Protein AF-A0AAD4P3C0-F1 (afdb_monomer_lite)

Secondary structure (DSSP, 8-state):
--HHHHHHHHHHHHHHHHHHT---TT-EEEEEEEEEEE--SS--STTHHHHHHHHHSS-SEEEEE--SSSSPPEEEEEEEES-GGGGGGS--

Foldseek 3Di:
DPPVVVVVVVVVVVVVVVVVPPDVPFWDKAKDWDQPAADDDQDWADRQVVVCCVFQNDFPTKGFDDPDPVGGTTIITIDTGRDNVCVVVTTD

Organism: Perilla frutescens var. hirtella (NCBI:txid608512)

Structure (mmCIF, N/CA/C/O backbone):
data_AF-A0AAD4P3C0-F1
#
_entry.id   AF-A0AAD4P3C0-F1
#
loop_
_atom_site.group_PDB
_atom_site.id
_atom_site.type_symbol
_atom_site.label_atom_id
_atom_site.label_alt_id
_atom_site.label_comp_id
_atom_site.label_asym_id
_atom_site.label_entity_id
_atom_site.label_seq_id
_atom_site.pdbx_PDB_ins_code
_atom_site.Cartn_x
_atom_site.Cartn_y
_atom_site.Cartn_z
_atom_site.occupancy
_atom_site.B_iso_or_equiv
_atom_site.auth_seq_id
_atom_site.auth_comp_id
_atom_site.auth_asym_id
_atom_site.auth_atom_id
_atom_site.pdbx_PDB_model_num
ATOM 1 N N . MET A 1 1 ? 18.645 13.514 53.802 1.00 58.59 1 MET A N 1
ATOM 2 C CA . MET A 1 1 ? 17.268 13.275 53.305 1.00 58.59 1 MET A CA 1
ATOM 3 C C . MET A 1 1 ? 17.050 13.626 51.822 1.00 58.59 1 MET A C 1
ATOM 5 O O . MET A 1 1 ? 15.966 13.367 51.330 1.00 58.59 1 MET A O 1
ATOM 9 N N . SER A 1 2 ? 18.050 14.132 51.078 1.00 66.38 2 SER A N 1
ATOM 10 C CA . SER A 1 2 ? 17.856 14.599 49.686 1.00 66.38 2 SER A CA 1
ATOM 11 C C . SER A 1 2 ? 18.019 13.512 48.600 1.00 66.38 2 SER A C 1
ATOM 13 O O . SER A 1 2 ? 17.353 13.561 47.576 1.00 66.38 2 SER A O 1
ATOM 15 N N . GLN A 1 3 ? 18.842 12.477 48.826 1.00 69.50 3 GLN A N 1
ATOM 16 C CA . GLN A 1 3 ? 19.153 11.466 47.793 1.00 69.50 3 GLN A CA 1
ATOM 17 C C . GLN A 1 3 ? 18.014 10.471 47.511 1.00 69.50 3 GLN A C 1
ATOM 19 O O . GLN A 1 3 ? 17.834 10.044 46.373 1.00 69.50 3 GLN A O 1
ATOM 24 N N . PHE A 1 4 ? 17.216 10.126 48.525 1.00 74.31 4 PHE A N 1
ATOM 25 C CA . PHE A 1 4 ? 16.091 9.197 48.363 1.00 74.31 4 PHE A CA 1
ATOM 26 C C . PHE A 1 4 ? 14.972 9.785 47.497 1.00 74.31 4 PHE A C 1
ATOM 28 O O . PHE A 1 4 ? 14.349 9.058 46.729 1.00 74.31 4 PHE A O 1
ATOM 35 N N . LEU A 1 5 ? 14.766 11.104 47.566 1.00 76.38 5 LEU A N 1
ATOM 36 C CA . LEU A 1 5 ? 13.770 11.803 46.757 1.00 76.38 5 LEU A CA 1
ATOM 37 C C . LEU A 1 5 ? 14.146 11.778 45.267 1.00 76.38 5 LEU A C 1
ATOM 39 O O . LEU A 1 5 ? 13.294 11.536 44.416 1.00 76.38 5 LEU A O 1
ATOM 43 N N . THR A 1 6 ? 15.432 11.952 44.952 1.00 74.00 6 THR A N 1
ATOM 44 C CA . THR A 1 6 ? 15.932 11.944 43.570 1.00 74.00 6 THR A CA 1
ATOM 45 C C . THR A 1 6 ? 15.759 10.579 42.907 1.00 74.00 6 THR A C 1
ATOM 47 O O . THR A 1 6 ? 15.328 10.504 41.758 1.00 74.00 6 THR A O 1
ATOM 50 N N . ILE A 1 7 ? 16.042 9.494 43.636 1.00 79.81 7 ILE A N 1
ATOM 51 C CA . ILE A 1 7 ? 15.878 8.122 43.129 1.00 79.81 7 ILE A CA 1
ATOM 52 C C . ILE A 1 7 ? 14.397 7.817 42.883 1.00 79.81 7 ILE A C 1
ATOM 54 O O . ILE A 1 7 ? 14.048 7.255 41.846 1.00 79.81 7 ILE A O 1
ATOM 58 N N . TYR A 1 8 ? 13.518 8.238 43.796 1.00 79.56 8 TYR A N 1
ATOM 59 C CA . TYR A 1 8 ? 12.077 8.022 43.658 1.00 79.56 8 TYR A CA 1
ATOM 60 C C . TYR A 1 8 ? 11.494 8.774 42.449 1.00 79.56 8 TYR A C 1
ATOM 62 O O . TYR A 1 8 ? 10.706 8.211 41.691 1.00 79.56 8 TYR A O 1
ATOM 70 N N . CYS A 1 9 ? 11.940 10.012 42.209 1.00 76.88 9 CYS A N 1
ATOM 71 C CA . CYS A 1 9 ? 11.564 10.774 41.016 1.00 76.88 9 CYS A CA 1
ATOM 72 C C . CYS A 1 9 ? 12.045 10.116 39.717 1.00 76.88 9 CYS A C 1
ATOM 74 O O . CYS A 1 9 ? 11.281 10.043 38.758 1.00 76.88 9 CYS A O 1
ATOM 76 N N . LEU A 1 10 ? 13.284 9.615 39.675 1.00 78.94 10 LEU A N 1
ATOM 77 C CA . LEU A 1 10 ? 13.814 8.954 38.479 1.00 78.94 10 LEU A CA 1
ATOM 78 C C . LEU A 1 10 ? 13.038 7.679 38.140 1.00 78.94 10 LEU A C 1
ATOM 80 O O . LEU A 1 10 ? 12.707 7.484 36.975 1.00 78.94 10 LEU A O 1
ATOM 84 N N . LEU A 1 11 ? 12.692 6.866 39.145 1.00 77.75 11 LEU A N 1
ATOM 85 C CA . LEU A 1 11 ? 11.885 5.655 38.958 1.00 77.75 11 LEU A CA 1
ATOM 86 C C . LEU A 1 11 ? 10.479 5.968 38.431 1.00 77.75 11 LEU A C 1
ATOM 88 O O . LEU A 1 11 ? 9.999 5.282 37.530 1.00 77.75 11 LEU A O 1
ATOM 92 N N . LEU A 1 12 ? 9.840 7.028 38.939 1.00 74.12 12 LEU A N 1
ATOM 93 C CA . LEU A 1 12 ? 8.531 7.470 38.448 1.00 74.12 12 LEU A CA 1
ATOM 94 C C . LEU A 1 12 ? 8.592 7.900 36.975 1.00 74.12 12 LEU A C 1
ATOM 96 O O . LEU A 1 12 ? 7.728 7.511 36.184 1.00 74.12 12 LEU A O 1
ATOM 100 N N . ILE A 1 13 ? 9.638 8.633 36.581 1.00 74.12 13 ILE A N 1
ATOM 101 C CA . ILE A 1 13 ? 9.839 9.076 35.196 1.00 74.12 13 ILE A CA 1
ATOM 102 C C . ILE A 1 13 ? 10.054 7.876 34.257 1.00 74.12 13 ILE A C 1
ATOM 104 O O . ILE A 1 13 ? 9.400 7.806 33.217 1.00 74.12 13 ILE A O 1
ATOM 108 N N . THR A 1 14 ? 10.891 6.892 34.613 1.00 68.25 14 THR A N 1
ATOM 109 C CA . THR A 1 14 ? 11.082 5.686 33.780 1.00 68.25 14 THR A CA 1
ATOM 110 C C . THR A 1 14 ? 9.815 4.844 33.658 1.00 68.25 14 THR A C 1
ATOM 112 O O . THR A 1 14 ? 9.536 4.323 32.573 1.00 68.25 14 THR A O 1
ATOM 115 N N . SER A 1 15 ? 9.004 4.747 34.717 1.00 61.97 15 SER A N 1
ATOM 116 C CA . SER A 1 15 ? 7.701 4.078 34.622 1.00 61.97 15 SER A CA 1
ATOM 117 C C . SER A 1 15 ? 6.717 4.820 33.707 1.00 61.97 15 SER A C 1
ATOM 119 O O . SER A 1 15 ? 6.051 4.179 32.900 1.00 61.97 15 SER A O 1
ATOM 121 N N . LEU A 1 16 ? 6.676 6.158 33.733 1.00 61.69 16 LEU A N 1
ATOM 122 C CA . LEU A 1 16 ? 5.819 6.963 32.846 1.00 61.69 16 LEU A CA 1
ATOM 123 C C . LEU A 1 16 ? 6.219 6.868 31.364 1.00 61.69 16 LEU A C 1
ATOM 125 O O . LEU A 1 16 ? 5.351 6.850 30.486 1.00 61.69 16 LEU A O 1
ATOM 129 N N . ILE A 1 17 ? 7.520 6.775 31.080 1.00 61.09 17 ILE A N 1
ATOM 130 C CA . ILE A 1 17 ? 8.034 6.612 29.712 1.00 61.09 17 ILE A CA 1
ATOM 131 C C . ILE A 1 17 ? 7.707 5.209 29.175 1.00 61.09 17 ILE A C 1
ATOM 133 O O . ILE A 1 17 ? 7.306 5.075 28.021 1.00 61.09 17 ILE A O 1
ATOM 137 N N . SER A 1 18 ? 7.783 4.174 30.019 1.00 56.62 18 SER A N 1
ATOM 138 C CA . SER A 1 18 ? 7.505 2.787 29.611 1.00 56.62 18 SER A CA 1
ATOM 139 C C . SER A 1 18 ? 6.038 2.542 29.233 1.00 56.62 18 SER A C 1
ATOM 141 O O . SER A 1 18 ? 5.769 1.727 28.358 1.00 56.62 18 SER A O 1
ATOM 143 N N . VAL A 1 19 ? 5.079 3.260 29.834 1.00 55.41 19 VAL A N 1
ATOM 144 C CA . VAL A 1 19 ? 3.650 3.126 29.473 1.00 55.41 19 VAL A CA 1
ATOM 145 C C . VAL A 1 19 ? 3.323 3.822 28.143 1.00 55.41 19 VAL A C 1
ATOM 147 O O . VAL A 1 19 ? 2.445 3.364 27.414 1.00 55.41 19 VAL A O 1
ATOM 150 N N . ASN A 1 20 ? 4.044 4.892 27.787 1.00 48.97 20 ASN A N 1
ATOM 151 C CA . ASN A 1 20 ? 3.855 5.598 26.512 1.00 48.97 20 ASN A CA 1
ATOM 152 C C . ASN A 1 20 ? 4.613 4.967 25.339 1.00 48.97 20 ASN A C 1
ATOM 154 O O . ASN A 1 20 ? 4.229 5.176 24.194 1.00 48.97 20 ASN A O 1
ATOM 158 N N . TYR A 1 21 ? 5.623 4.134 25.605 1.00 45.78 21 TYR A N 1
ATOM 159 C CA . TYR A 1 21 ? 6.268 3.291 24.592 1.00 45.78 21 TYR A CA 1
ATOM 160 C C . TYR A 1 21 ? 5.460 2.031 24.264 1.00 45.78 21 TYR A C 1
ATOM 162 O O . TYR A 1 21 ? 5.999 1.022 23.813 1.00 45.78 21 TYR A O 1
ATOM 170 N N . ARG A 1 22 ? 4.137 2.088 24.439 1.00 43.94 22 ARG A N 1
ATOM 171 C CA . ARG A 1 22 ? 3.230 1.180 23.754 1.00 43.94 22 ARG A CA 1
ATOM 172 C C . ARG A 1 22 ? 3.164 1.636 22.298 1.00 43.94 22 ARG A C 1
ATOM 174 O O . ARG A 1 22 ? 2.188 2.234 21.850 1.00 43.94 22 ARG A O 1
ATOM 181 N N . HIS A 1 23 ? 4.265 1.388 21.589 1.00 45.47 23 HIS A N 1
ATOM 182 C CA . HIS A 1 23 ? 4.281 1.269 20.144 1.00 45.47 23 HIS A CA 1
ATOM 183 C C . HIS A 1 23 ? 3.021 0.475 19.788 1.00 45.47 23 HIS A C 1
ATOM 185 O O . HIS A 1 23 ? 2.709 -0.537 20.426 1.00 45.47 23 HIS A O 1
ATOM 191 N N . VAL A 1 24 ? 2.249 0.962 18.825 1.00 50.81 24 VAL A N 1
ATOM 192 C CA . VAL A 1 24 ? 1.225 0.156 18.165 1.00 50.81 24 VAL A CA 1
ATOM 193 C C . VAL A 1 24 ? 1.988 -0.899 17.347 1.00 50.81 24 VAL A C 1
ATOM 195 O O . VAL A 1 24 ? 2.097 -0.813 16.133 1.00 50.81 24 VAL A O 1
ATOM 198 N N . ASP A 1 25 ? 2.640 -1.821 18.060 1.00 50.41 25 ASP A N 1
ATOM 199 C CA . ASP A 1 25 ? 3.354 -2.981 17.555 1.00 50.41 25 ASP A CA 1
ATOM 200 C C . ASP A 1 25 ? 2.288 -3.932 17.035 1.00 50.41 25 ASP A C 1
ATOM 202 O O . ASP A 1 25 ? 1.555 -4.575 17.795 1.00 50.41 25 ASP A O 1
ATOM 206 N N . GLY A 1 26 ? 2.151 -3.965 15.720 1.00 57.28 26 GLY A N 1
ATOM 207 C CA . GLY A 1 26 ? 1.334 -4.958 15.054 1.00 57.28 26 GLY A CA 1
ATOM 208 C C . GLY A 1 26 ? 0.892 -4.539 13.673 1.00 57.28 26 GLY A C 1
ATOM 209 O O . GLY A 1 26 ? 0.738 -5.414 12.842 1.00 57.28 26 GLY A O 1
ATOM 210 N N . ASP A 1 27 ? 0.701 -3.248 13.409 1.00 68.81 27 ASP A N 1
ATOM 211 C CA . ASP A 1 27 ? 0.105 -2.826 12.146 1.00 68.81 27 ASP A CA 1
ATOM 212 C C . ASP A 1 27 ? 1.179 -2.549 11.079 1.00 68.81 27 ASP A C 1
ATOM 214 O O . ASP A 1 27 ? 1.908 -1.560 11.127 1.00 68.81 27 ASP A O 1
ATOM 218 N N . GLU A 1 28 ? 1.260 -3.436 10.091 1.00 77.75 28 GLU A N 1
ATOM 219 C CA . GLU A 1 28 ? 2.080 -3.313 8.893 1.00 77.75 28 GLU A CA 1
ATOM 220 C C . GLU A 1 28 ? 1.354 -2.499 7.810 1.00 77.75 28 GLU A C 1
ATOM 222 O O . GLU A 1 28 ? 0.139 -2.615 7.599 1.00 77.75 28 GLU A O 1
ATOM 227 N N . ALA A 1 29 ? 2.118 -1.678 7.085 1.00 80.69 29 ALA A N 1
ATOM 228 C CA . ALA A 1 29 ? 1.641 -0.996 5.889 1.00 80.69 29 ALA A CA 1
ATOM 229 C C . ALA A 1 29 ? 1.831 -1.912 4.674 1.00 80.69 29 ALA A C 1
ATOM 231 O O . ALA A 1 29 ? 2.930 -2.050 4.139 1.00 80.69 29 ALA A O 1
ATOM 232 N N . CYS A 1 30 ? 0.742 -2.525 4.229 1.00 84.62 30 CYS A N 1
ATOM 233 C CA . CYS A 1 30 ? 0.729 -3.460 3.112 1.00 84.62 30 CYS A CA 1
ATOM 234 C C . CYS A 1 30 ? 0.169 -2.777 1.868 1.00 84.62 30 CYS A C 1
ATOM 236 O O . CYS A 1 30 ? -0.729 -1.939 1.975 1.00 84.62 30 CYS A O 1
ATOM 238 N N . TYR A 1 31 ? 0.647 -3.151 0.683 1.00 84.75 31 TYR A N 1
ATOM 239 C CA . TYR A 1 31 ? 0.111 -2.637 -0.574 1.00 84.75 31 TYR A CA 1
ATOM 240 C C . TYR A 1 31 ? -0.207 -3.764 -1.555 1.00 84.75 31 TYR A C 1
ATOM 242 O O . TYR A 1 31 ? 0.530 -4.742 -1.657 1.00 84.75 31 TYR A O 1
ATOM 250 N N . ARG A 1 32 ? -1.316 -3.621 -2.288 1.00 85.88 32 ARG A N 1
ATOM 251 C CA . ARG A 1 32 ? -1.702 -4.516 -3.388 1.00 85.88 32 AR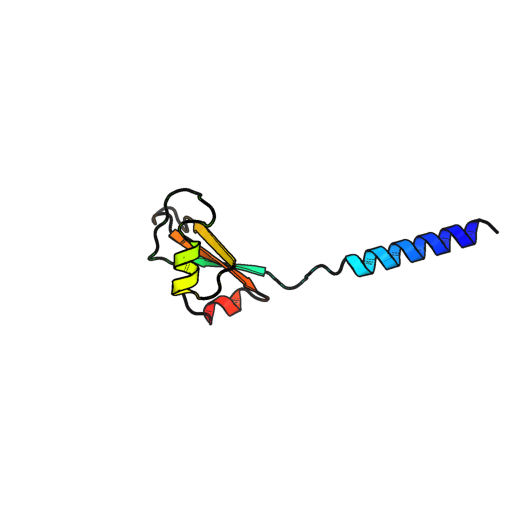G A CA 1
ATOM 252 C C . ARG A 1 32 ? -1.732 -3.737 -4.688 1.00 85.88 32 ARG A C 1
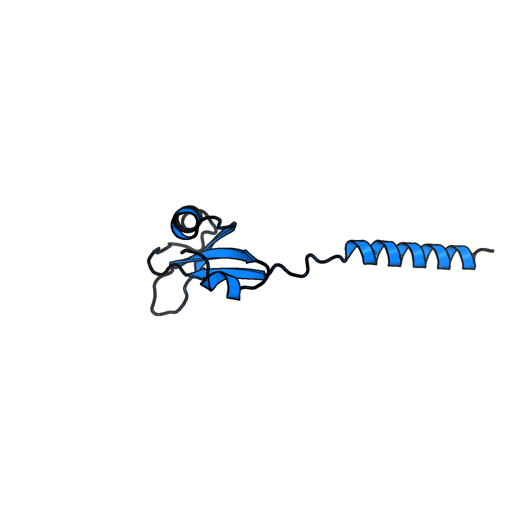ATOM 254 O O . ARG A 1 32 ? -2.477 -2.765 -4.784 1.00 85.88 32 ARG A O 1
ATOM 261 N N . VAL A 1 33 ? -0.931 -4.151 -5.666 1.00 86.56 33 VAL A N 1
ATOM 262 C CA . VAL A 1 33 ? -0.953 -3.559 -7.011 1.00 86.56 33 VAL A CA 1
ATOM 263 C C . VAL A 1 33 ? -2.227 -4.002 -7.727 1.00 86.56 33 VAL A C 1
ATOM 265 O O . VAL A 1 33 ? -2.558 -5.187 -7.723 1.00 86.56 33 VAL A O 1
ATOM 268 N N . VAL A 1 34 ? -2.923 -3.051 -8.342 1.00 85.75 34 VAL A N 1
ATOM 269 C CA . VAL A 1 34 ? -4.104 -3.273 -9.175 1.00 85.75 34 VAL A CA 1
ATOM 270 C C . VAL A 1 34 ? -3.670 -3.135 -10.639 1.00 85.75 34 VAL A C 1
ATOM 272 O O . VAL A 1 34 ? -3.600 -2.018 -11.157 1.00 85.75 34 VAL A O 1
ATOM 275 N N . PRO A 1 35 ? -3.358 -4.248 -11.330 1.00 72.56 35 PRO A N 1
ATOM 276 C CA . PRO A 1 35 ? -2.656 -4.223 -12.618 1.00 72.56 35 PRO A CA 1
ATOM 277 C C . PRO A 1 35 ? -3.446 -3.580 -13.772 1.00 72.56 35 PRO A C 1
ATOM 279 O O . PRO A 1 35 ? -2.872 -3.273 -14.810 1.00 72.56 35 PRO A O 1
ATOM 282 N N . ASN A 1 36 ? -4.748 -3.337 -13.594 1.00 79.25 36 ASN A N 1
ATOM 283 C CA . ASN A 1 36 ? -5.634 -2.776 -14.621 1.00 79.25 36 ASN A CA 1
ATOM 284 C C . ASN A 1 36 ? -6.018 -1.309 -14.380 1.00 79.25 36 ASN A C 1
ATOM 286 O O . ASN A 1 36 ? -6.874 -0.780 -15.087 1.00 79.25 36 ASN A O 1
ATOM 290 N N . VAL A 1 37 ? -5.423 -0.653 -13.381 1.00 82.81 37 VAL A N 1
ATOM 291 C CA . VAL A 1 37 ? -5.692 0.758 -13.083 1.00 82.81 37 VAL A CA 1
ATOM 292 C C . VAL A 1 37 ? -4.398 1.544 -13.283 1.00 82.81 37 VAL A C 1
ATOM 294 O O . VAL A 1 37 ? -3.588 1.631 -12.356 1.00 82.81 37 VAL A O 1
ATOM 297 N N . PRO A 1 38 ? -4.159 2.085 -14.491 1.00 83.38 38 PRO A N 1
ATOM 298 C CA . PRO A 1 38 ? -3.004 2.934 -14.733 1.00 83.38 38 PRO A CA 1
ATOM 299 C C . PRO A 1 38 ? -3.137 4.240 -13.947 1.00 83.38 38 PRO A C 1
ATOM 301 O O . PRO A 1 38 ? -4.238 4.729 -13.685 1.00 83.38 38 PRO A O 1
ATOM 304 N N . CYS A 1 39 ? -2.004 4.825 -13.585 1.00 82.44 39 CYS A N 1
ATOM 305 C CA . CYS A 1 39 ? -1.958 6.110 -12.905 1.00 82.44 39 CYS A CA 1
ATOM 306 C C . CYS A 1 39 ? -0.847 6.979 -13.481 1.00 82.44 39 CYS A C 1
ATOM 308 O O . CYS A 1 39 ? 0.203 6.487 -13.880 1.00 82.44 39 CYS A O 1
ATOM 310 N N . GLU A 1 40 ? -1.076 8.287 -13.521 1.00 74.94 40 GLU A N 1
ATOM 311 C CA . GLU A 1 40 ? -0.113 9.240 -14.062 1.00 74.94 40 GLU A CA 1
ATOM 312 C C . GLU A 1 40 ? 0.405 10.167 -12.962 1.00 74.94 40 GLU A C 1
ATOM 314 O O . GLU A 1 40 ? -0.362 10.774 -12.211 1.00 74.94 40 GLU A O 1
ATOM 319 N N . GLY A 1 41 ? 1.734 10.272 -12.883 1.00 62.44 41 GLY A N 1
ATOM 320 C CA . GLY A 1 41 ? 2.443 11.076 -11.892 1.00 62.44 41 GLY A CA 1
ATOM 321 C C . GLY A 1 41 ? 2.541 10.414 -10.513 1.00 62.44 41 GLY A C 1
ATOM 322 O O . GLY A 1 41 ? 1.713 9.602 -10.114 1.00 62.44 41 GLY A O 1
ATOM 323 N N . ALA A 1 42 ? 3.549 10.812 -9.733 1.00 55.75 42 ALA A N 1
ATOM 324 C CA . ALA A 1 42 ? 3.724 10.414 -8.330 1.00 55.75 42 ALA A CA 1
ATOM 325 C C . ALA A 1 42 ? 2.664 11.044 -7.392 1.00 55.75 42 ALA A C 1
ATOM 327 O O . ALA A 1 42 ? 2.932 11.335 -6.226 1.00 55.75 42 ALA A O 1
ATOM 328 N N . ALA A 1 43 ? 1.467 11.333 -7.911 1.00 53.16 43 ALA A N 1
ATOM 329 C CA . ALA A 1 43 ? 0.402 11.990 -7.182 1.00 53.16 43 ALA A CA 1
ATOM 330 C C . ALA A 1 43 ? -0.203 10.999 -6.182 1.00 53.16 43 ALA A C 1
ATOM 332 O O . ALA A 1 43 ? -1.022 10.146 -6.522 1.00 53.16 43 ALA A O 1
ATOM 333 N N . LEU A 1 44 ? 0.224 11.129 -4.927 1.00 53.97 44 LEU A N 1
ATOM 334 C CA . LEU A 1 44 ? -0.377 10.469 -3.775 1.00 53.97 44 LEU A CA 1
ATOM 335 C C . LEU A 1 44 ? -1.907 10.652 -3.795 1.00 53.97 44 LEU A C 1
ATOM 337 O O . LEU A 1 44 ? -2.426 11.770 -3.797 1.00 53.97 44 LEU A O 1
ATOM 341 N N . GLY A 1 45 ? -2.644 9.544 -3.773 1.00 56.06 45 GLY A N 1
ATOM 342 C CA . GLY A 1 45 ? -4.019 9.499 -3.285 1.00 56.06 45 GLY A CA 1
ATOM 343 C C . GLY A 1 45 ? -5.133 9.817 -4.279 1.00 56.06 45 GLY A C 1
ATOM 344 O O . GLY A 1 45 ? -6.115 9.086 -4.292 1.00 56.06 45 GLY A O 1
ATOM 345 N N . LYS A 1 46 ? -5.062 10.876 -5.093 1.00 63.19 46 LYS A N 1
ATOM 346 C CA . LYS A 1 46 ? -6.299 11.400 -5.722 1.00 63.19 46 LYS A CA 1
ATOM 347 C C . LYS A 1 46 ? -6.928 10.516 -6.805 1.00 63.19 46 LYS A C 1
ATOM 349 O O . LYS A 1 46 ? -8.150 10.416 -6.834 1.00 63.19 46 LYS A O 1
ATOM 354 N N . SER A 1 47 ? -6.138 9.894 -7.677 1.00 73.69 47 SER A N 1
ATOM 355 C CA . SER A 1 47 ? -6.655 9.029 -8.752 1.00 73.69 47 SER A CA 1
ATOM 356 C C . SER A 1 47 ? -6.845 7.584 -8.295 1.00 73.69 47 SER A C 1
ATOM 358 O O . SER A 1 47 ? -7.845 6.958 -8.626 1.00 73.69 47 SER A O 1
ATOM 360 N N . CYS A 1 48 ? -5.920 7.070 -7.483 1.00 83.69 48 CYS A N 1
ATOM 361 C CA . CYS A 1 48 ? -5.935 5.671 -7.069 1.00 83.69 48 CYS A CA 1
ATOM 362 C C . CYS A 1 48 ? -6.889 5.376 -5.908 1.00 83.69 48 CYS A C 1
ATOM 364 O O . CYS A 1 48 ? -7.458 4.292 -5.874 1.00 83.69 48 CYS A O 1
ATOM 366 N N . LEU A 1 49 ? -7.091 6.300 -4.957 1.00 85.62 49 LEU A N 1
ATOM 367 C CA . LEU A 1 49 ? -7.973 6.060 -3.807 1.00 85.62 49 LEU A CA 1
ATOM 368 C C . LEU A 1 49 ? -9.409 5.665 -4.202 1.00 85.62 49 LEU A C 1
ATOM 370 O O . LEU A 1 49 ? -9.889 4.679 -3.644 1.00 85.62 49 LEU A O 1
ATOM 374 N N . PRO A 1 50 ? -10.109 6.358 -5.125 1.00 85.12 50 PRO A N 1
ATOM 375 C CA . PRO A 1 50 ? -11.470 5.963 -5.493 1.00 85.12 50 PRO A CA 1
ATOM 376 C C . PRO A 1 50 ? -11.531 4.566 -6.124 1.00 85.12 50 PRO A C 1
ATOM 378 O O . PRO A 1 50 ? -12.400 3.779 -5.753 1.00 85.12 50 PRO A O 1
ATOM 381 N N . GLU A 1 51 ? -10.587 4.214 -7.001 1.00 86.00 51 GLU A N 1
ATOM 382 C CA . GLU A 1 51 ? -10.531 2.876 -7.608 1.00 86.00 51 GLU A CA 1
ATOM 383 C C . GLU A 1 51 ? -10.170 1.799 -6.577 1.00 86.00 51 GLU A C 1
ATOM 385 O O . GLU A 1 51 ? -10.806 0.750 -6.526 1.00 86.00 51 GLU A O 1
ATOM 390 N N . CYS A 1 52 ? -9.236 2.091 -5.670 1.00 85.00 52 CYS A N 1
ATOM 391 C CA . CYS A 1 52 ? -8.905 1.215 -4.550 1.00 85.00 52 CYS A CA 1
ATOM 392 C C . CYS A 1 52 ? -10.090 0.976 -3.614 1.00 85.00 52 CYS A C 1
ATOM 394 O O . CYS A 1 52 ? -10.260 -0.128 -3.102 1.00 85.00 52 CYS A O 1
ATOM 396 N N . VAL A 1 53 ? -10.925 1.993 -3.389 1.00 85.62 53 VAL A N 1
ATOM 397 C CA . VAL A 1 53 ? -12.139 1.837 -2.583 1.00 85.62 53 VAL A CA 1
ATOM 398 C C . VAL A 1 53 ? -13.188 1.005 -3.320 1.00 85.62 53 VAL A C 1
ATOM 400 O O . VAL A 1 53 ? -13.851 0.157 -2.726 1.00 85.62 53 VAL A O 1
ATOM 403 N N . LYS A 1 54 ? -13.325 1.217 -4.629 1.00 85.50 54 LYS A N 1
ATOM 404 C CA . LYS A 1 54 ? -14.287 0.509 -5.474 1.00 85.50 54 LYS A CA 1
ATOM 405 C C . LYS A 1 54 ? -13.964 -0.977 -5.617 1.00 85.50 54 LYS A C 1
ATOM 407 O O . LYS A 1 54 ? -14.875 -1.795 -5.535 1.00 85.50 54 LYS A O 1
ATOM 412 N N . LEU A 1 55 ? -12.697 -1.312 -5.847 1.00 82.19 55 LEU A N 1
ATOM 413 C CA . LEU A 1 55 ? -12.280 -2.678 -6.149 1.00 82.19 55 LEU A CA 1
ATOM 414 C C . LEU A 1 55 ? -11.889 -3.457 -4.881 1.00 82.19 55 LEU A C 1
ATOM 416 O O . LEU A 1 55 ? -12.319 -4.591 -4.678 1.00 82.19 55 LEU A O 1
ATOM 420 N N . CYS A 1 56 ? -11.160 -2.815 -3.962 1.00 79.38 56 CYS A N 1
ATOM 421 C CA . CYS A 1 56 ? -10.646 -3.461 -2.752 1.00 79.38 56 CYS A CA 1
ATOM 422 C C . CYS A 1 56 ? -11.460 -3.160 -1.477 1.00 79.38 56 CYS A C 1
ATOM 424 O O . CYS A 1 56 ? -11.163 -3.685 -0.398 1.00 79.38 56 CYS A O 1
ATOM 426 N N . GLY A 1 57 ? -12.482 -2.302 -1.557 1.00 82.12 57 GLY A N 1
ATOM 427 C CA . GLY A 1 57 ? -13.348 -1.940 -0.434 1.00 82.12 57 GLY A CA 1
ATOM 428 C C . GLY A 1 57 ? -12.763 -0.845 0.465 1.00 82.12 57 GLY A C 1
ATOM 429 O O . GLY A 1 57 ? -12.715 0.324 0.107 1.00 82.12 57 GLY A O 1
ATOM 430 N N . ARG A 1 58 ? -12.365 -1.171 1.699 1.00 74.50 58 ARG A N 1
ATOM 431 C CA . ARG A 1 58 ? -11.753 -0.171 2.598 1.00 74.50 58 ARG A CA 1
ATOM 432 C C . ARG A 1 58 ? -10.247 -0.106 2.356 1.00 74.50 58 ARG A C 1
ATOM 434 O O . ARG A 1 58 ? -9.517 -0.925 2.907 1.00 74.50 58 ARG A O 1
ATOM 441 N N . SER A 1 59 ? -9.811 0.884 1.579 1.00 75.12 59 SER A N 1
ATOM 442 C CA . SER A 1 59 ? -8.399 1.259 1.418 1.00 75.12 59 SER A CA 1
ATOM 443 C C . SER A 1 59 ? -8.090 2.506 2.243 1.00 75.12 59 SER A C 1
ATOM 445 O O . SER A 1 59 ? -8.916 3.418 2.304 1.00 75.12 59 SER A O 1
ATOM 447 N N . THR A 1 60 ? -6.920 2.562 2.880 1.00 70.69 60 THR A N 1
ATOM 448 C CA . THR A 1 60 ? -6.511 3.746 3.655 1.00 70.69 60 THR A CA 1
ATOM 449 C C . THR A 1 60 ? -5.911 4.822 2.758 1.00 70.69 60 THR A C 1
ATOM 451 O O . THR A 1 60 ? -6.222 5.995 2.944 1.00 70.69 60 THR A O 1
ATOM 454 N N . LEU A 1 61 ? -5.122 4.429 1.752 1.00 80.06 61 LEU A N 1
ATOM 455 C CA . LEU A 1 61 ? -4.621 5.281 0.671 1.00 80.06 61 LEU A CA 1
ATOM 456 C C . LEU A 1 61 ? -4.583 4.507 -0.660 1.00 80.06 61 LEU A C 1
ATOM 458 O O . LEU A 1 61 ? -4.688 3.280 -0.694 1.00 80.06 61 LEU A O 1
ATOM 462 N N . GLY A 1 62 ? -4.437 5.242 -1.763 1.00 85.06 62 GLY A N 1
ATOM 463 C CA . GLY A 1 62 ? -4.040 4.710 -3.066 1.00 85.06 62 GLY A CA 1
ATOM 464 C C . GLY A 1 62 ? -2.763 5.410 -3.527 1.00 85.06 62 GLY A C 1
ATOM 465 O O . GLY A 1 62 ? -2.680 6.638 -3.477 1.00 85.06 62 GLY A O 1
ATOM 466 N N . VAL A 1 63 ? -1.763 4.648 -3.953 1.00 85.31 63 VAL A N 1
ATOM 467 C CA . VAL A 1 63 ? -0.445 5.151 -4.357 1.00 85.31 63 VAL A CA 1
ATOM 468 C C . VAL A 1 63 ? -0.178 4.738 -5.793 1.00 85.31 63 VAL A C 1
ATOM 470 O O . VAL A 1 63 ? -0.458 3.610 -6.173 1.00 85.31 63 VAL A O 1
ATOM 473 N N . CYS A 1 64 ? 0.369 5.644 -6.593 1.00 85.81 64 CYS A N 1
ATOM 474 C CA . CYS A 1 64 ? 0.825 5.308 -7.931 1.00 85.81 64 CYS A CA 1
ATOM 475 C C . CYS A 1 64 ? 2.227 4.699 -7.849 1.00 85.81 64 CYS A C 1
ATOM 477 O O . CYS A 1 64 ? 3.157 5.362 -7.385 1.00 85.81 64 CYS A O 1
ATOM 479 N N . VAL A 1 65 ? 2.378 3.441 -8.257 1.00 84.31 65 VAL A N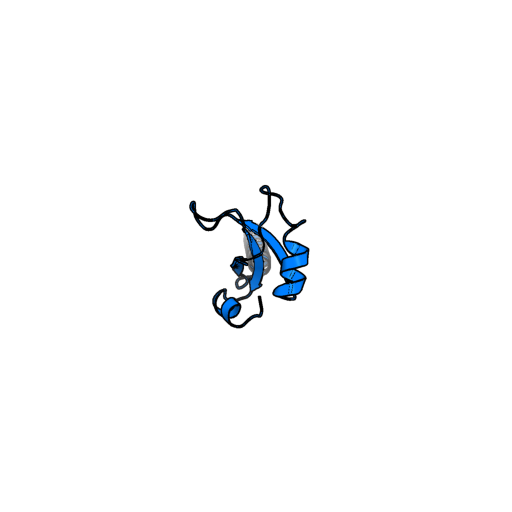 1
ATOM 480 C CA . VAL A 1 65 ? 3.648 2.709 -8.202 1.00 84.31 65 VAL A CA 1
ATOM 481 C C . VAL A 1 65 ? 3.996 2.151 -9.571 1.00 84.31 65 VAL A C 1
ATOM 483 O O . VAL A 1 65 ? 3.123 1.834 -10.370 1.00 84.31 65 VAL A O 1
ATOM 486 N N . ARG A 1 66 ? 5.287 1.992 -9.846 1.00 85.44 66 ARG A N 1
ATOM 487 C CA . ARG A 1 66 ? 5.762 1.303 -11.044 1.00 85.44 66 ARG A CA 1
ATOM 488 C C . ARG A 1 66 ? 6.402 -0.016 -10.602 1.00 85.44 66 ARG A C 1
ATOM 490 O O . ARG A 1 66 ? 7.514 0.042 -10.080 1.00 85.44 66 ARG A O 1
ATOM 497 N N . PRO A 1 67 ? 5.696 -1.160 -10.715 1.00 73.31 67 PRO A N 1
ATOM 498 C CA . PRO A 1 67 ? 6.181 -2.430 -10.172 1.00 73.31 67 PRO A CA 1
ATOM 499 C C . PRO A 1 67 ? 7.472 -2.897 -10.856 1.00 73.31 67 PRO A C 1
ATOM 501 O O . PRO A 1 67 ? 8.318 -3.509 -10.211 1.00 73.31 67 PRO A O 1
ATOM 504 N N . ASP A 1 68 ? 7.653 -2.548 -12.129 1.00 80.94 68 ASP A N 1
ATOM 505 C CA . ASP A 1 68 ? 8.831 -2.880 -12.922 1.00 80.94 68 ASP A CA 1
ATOM 506 C C . ASP A 1 68 ? 9.010 -1.901 -14.101 1.00 80.94 68 ASP A C 1
ATOM 508 O O . ASP A 1 68 ? 8.161 -1.052 -14.386 1.00 80.94 68 ASP A O 1
ATOM 512 N N . PHE A 1 69 ? 10.157 -1.982 -14.779 1.00 80.00 69 PHE A N 1
ATOM 513 C CA . PHE A 1 69 ? 10.479 -1.086 -15.892 1.00 80.00 69 PHE A CA 1
ATOM 514 C C . PHE A 1 69 ? 9.693 -1.390 -17.176 1.00 80.00 69 PHE A C 1
ATOM 516 O O . PHE A 1 69 ? 9.627 -0.514 -18.040 1.00 80.00 69 PHE A O 1
ATOM 523 N N . GLU A 1 70 ? 9.081 -2.565 -17.310 1.00 82.88 70 GLU A N 1
ATOM 524 C CA . GLU A 1 70 ? 8.343 -2.967 -18.512 1.00 82.88 70 GLU A CA 1
ATOM 525 C C . GLU A 1 70 ? 6.891 -2.477 -18.475 1.00 82.88 70 GLU A C 1
ATOM 527 O O . GLU A 1 70 ? 6.337 -2.092 -19.505 1.00 82.88 70 GLU A O 1
ATOM 532 N N . HIS A 1 71 ? 6.295 -2.399 -17.286 1.00 80.25 71 HIS A N 1
ATOM 533 C CA . HIS A 1 71 ? 4.923 -1.951 -17.105 1.00 80.25 71 HIS A CA 1
ATOM 534 C C . HIS A 1 71 ? 4.816 -0.436 -16.857 1.00 80.25 71 HIS A C 1
ATOM 536 O O . HIS A 1 71 ? 5.692 0.187 -16.234 1.00 80.25 71 HIS A O 1
ATOM 542 N N . PRO A 1 72 ? 3.724 0.196 -17.335 1.00 81.69 72 PRO A N 1
ATOM 543 C CA . PRO A 1 72 ? 3.408 1.568 -16.970 1.00 81.69 72 PRO A CA 1
ATOM 544 C C . PRO A 1 72 ? 3.105 1.670 -15.464 1.00 81.69 72 PRO A C 1
ATOM 546 O O . PRO A 1 72 ? 2.787 0.668 -14.822 1.00 81.69 72 PRO A O 1
ATOM 549 N N . PRO A 1 73 ? 3.194 2.873 -14.875 1.00 85.19 73 PRO A N 1
ATOM 550 C CA . PRO A 1 73 ? 2.758 3.104 -13.503 1.00 85.19 73 PRO A CA 1
ATOM 551 C C . PRO A 1 73 ? 1.286 2.702 -13.289 1.00 85.19 73 PRO A C 1
ATOM 553 O O . PRO A 1 73 ? 0.399 3.056 -14.068 1.00 85.19 73 PRO A O 1
ATOM 556 N N . MET A 1 74 ? 1.042 1.958 -12.211 1.00 88.19 74 MET A N 1
ATOM 557 C CA . MET A 1 74 ? -0.238 1.365 -11.824 1.00 88.19 74 MET A CA 1
ATOM 558 C C . MET A 1 74 ? -0.601 1.741 -10.387 1.00 88.19 74 MET A C 1
ATOM 560 O O . MET A 1 74 ? 0.260 2.008 -9.545 1.00 88.19 74 MET A O 1
ATOM 564 N N . CYS A 1 75 ? -1.892 1.743 -10.079 1.00 87.06 75 CYS A N 1
ATOM 565 C CA . CYS A 1 75 ? -2.354 1.988 -8.723 1.00 87.06 75 CYS A CA 1
ATOM 566 C C . CYS A 1 75 ? -2.029 0.811 -7.800 1.00 87.06 75 CYS A C 1
ATOM 568 O O . CYS A 1 75 ? -2.277 -0.347 -8.123 1.00 87.06 75 CYS A O 1
ATOM 570 N N . ALA A 1 76 ? -1.535 1.124 -6.608 1.00 88.31 76 ALA A N 1
ATOM 571 C CA . ALA A 1 76 ? -1.419 0.214 -5.486 1.00 88.31 76 ALA A CA 1
ATOM 572 C C . ALA A 1 76 ? -2.259 0.714 -4.311 1.00 88.31 76 ALA A C 1
ATOM 574 O O . ALA A 1 76 ? -2.165 1.869 -3.891 1.00 88.31 76 ALA A O 1
ATOM 575 N N . CYS A 1 77 ? -3.085 -0.169 -3.771 1.00 87.12 77 CYS A N 1
ATOM 576 C CA . CYS A 1 77 ? -3.980 0.127 -2.663 1.00 87.12 77 CYS A CA 1
ATOM 577 C C . CYS A 1 77 ? -3.292 -0.215 -1.352 1.00 87.12 77 CYS A C 1
ATOM 579 O O . CYS A 1 77 ? -2.801 -1.335 -1.208 1.00 87.12 77 CYS A O 1
ATOM 581 N N . SER A 1 78 ? -3.231 0.739 -0.421 1.00 86.12 78 SER A N 1
ATOM 582 C CA . SER A 1 78 ? -2.584 0.536 0.872 1.00 86.12 78 SER A CA 1
ATOM 583 C C . SER A 1 78 ? -3.583 0.139 1.951 1.00 86.12 78 SER A C 1
ATOM 585 O O . SER A 1 78 ? -4.677 0.703 2.058 1.00 86.12 78 SER A O 1
ATOM 587 N N . PHE A 1 79 ? -3.152 -0.763 2.820 1.00 83.25 79 PHE A N 1
ATOM 588 C CA . PHE A 1 79 ? -3.916 -1.252 3.954 1.00 83.25 79 PHE A CA 1
ATOM 589 C C . PHE A 1 79 ? -3.027 -1.243 5.188 1.00 83.25 79 PHE A C 1
ATOM 591 O O . PHE A 1 79 ? -1.839 -1.543 5.113 1.00 83.25 79 PHE A O 1
ATOM 598 N N . VAL A 1 80 ? -3.625 -0.895 6.321 1.00 83.00 80 VAL A N 1
ATOM 599 C CA . VAL A 1 80 ? -2.990 -0.994 7.635 1.00 83.00 80 VAL A CA 1
ATOM 600 C C . VAL A 1 80 ? -3.555 -2.254 8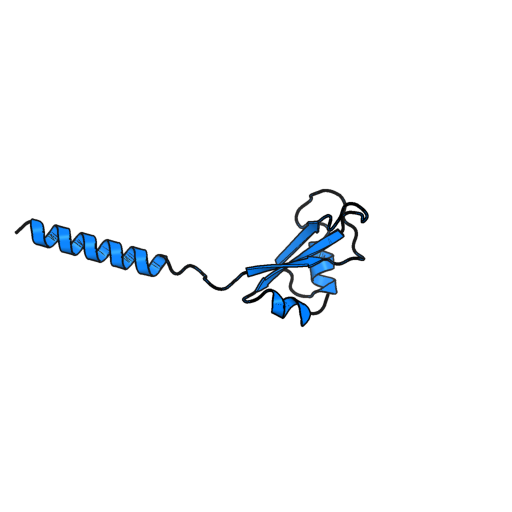.277 1.00 83.00 80 VAL A C 1
ATOM 602 O O . VAL A 1 80 ? -4.762 -2.323 8.529 1.00 83.00 80 VAL A O 1
ATOM 605 N N . MET A 1 81 ? -2.729 -3.291 8.401 1.00 80.50 81 MET A N 1
ATOM 606 C CA . MET A 1 81 ? -3.161 -4.636 8.799 1.00 80.50 81 MET A CA 1
ATOM 607 C C . MET A 1 81 ? -2.120 -5.303 9.689 1.00 80.50 81 MET A C 1
ATOM 609 O O . MET A 1 81 ? -0.947 -4.978 9.604 1.00 80.50 81 MET A O 1
ATOM 613 N N . LYS A 1 82 ? -2.532 -6.298 10.483 1.00 81.69 82 LYS A N 1
ATOM 614 C CA . LYS A 1 82 ? -1.603 -7.010 11.372 1.00 81.69 82 LYS A CA 1
ATOM 615 C C . LYS A 1 82 ? -0.585 -7.911 10.671 1.00 81.69 82 LYS A C 1
ATOM 617 O O . LYS A 1 82 ? 0.429 -8.264 11.262 1.00 81.69 82 LYS A O 1
ATOM 622 N N . ASN A 1 83 ? -0.919 -8.366 9.466 1.00 82.69 83 ASN A N 1
ATOM 623 C CA . ASN A 1 83 ? -0.079 -9.235 8.656 1.00 82.69 83 ASN A CA 1
ATOM 624 C C . ASN A 1 83 ? -0.391 -8.993 7.178 1.00 82.69 83 ASN A C 1
ATOM 626 O O . ASN A 1 83 ? -1.541 -9.145 6.751 1.00 82.69 83 ASN A O 1
ATOM 630 N N . CYS A 1 84 ? 0.621 -8.669 6.375 1.00 81.75 84 CYS A N 1
ATOM 631 C CA . CYS A 1 84 ? 0.433 -8.484 4.933 1.00 81.75 84 CYS A CA 1
ATOM 632 C C . CYS A 1 84 ? -0.001 -9.749 4.182 1.00 81.75 84 CYS A C 1
ATOM 634 O O . CYS A 1 84 ? -0.517 -9.654 3.071 1.00 81.75 84 CYS A O 1
ATOM 636 N N . SER A 1 85 ? 0.130 -10.929 4.783 1.00 84.44 85 SER A N 1
ATOM 637 C CA . SER A 1 85 ? -0.391 -12.178 4.214 1.00 84.44 85 SER A CA 1
ATOM 638 C C . SER A 1 85 ? -1.926 -12.202 4.171 1.00 84.44 85 SER A C 1
ATOM 640 O O . SER A 1 85 ? -2.515 -12.794 3.269 1.00 84.44 85 SER A O 1
ATOM 642 N N . ASP A 1 86 ? -2.603 -11.491 5.077 1.00 81.00 86 ASP A N 1
ATOM 643 C CA . ASP A 1 86 ? -4.073 -11.415 5.089 1.00 81.00 86 ASP A CA 1
ATOM 644 C C . ASP A 1 86 ? -4.630 -10.641 3.882 1.00 81.00 86 ASP A C 1
ATOM 646 O O . ASP A 1 86 ? -5.816 -10.734 3.551 1.00 81.00 86 ASP A O 1
ATOM 650 N N . LEU A 1 87 ? -3.765 -9.900 3.187 1.00 77.94 87 LEU A N 1
ATOM 651 C CA . LEU A 1 87 ? -4.081 -9.170 1.967 1.00 77.94 87 LEU A CA 1
ATOM 652 C C . LEU A 1 87 ? -4.551 -10.105 0.839 1.00 77.94 87 LEU A C 1
ATOM 654 O O . LEU A 1 87 ? -5.412 -9.720 0.048 1.00 77.94 87 LEU A O 1
ATOM 658 N N . PHE A 1 88 ? -4.036 -11.341 0.777 1.00 78.50 88 PHE A N 1
ATOM 659 C CA . PHE A 1 88 ? -4.404 -12.322 -0.254 1.00 78.50 88 PHE A CA 1
ATOM 660 C C . PHE A 1 88 ? -5.868 -12.758 -0.168 1.00 78.50 88 PHE A C 1
ATOM 662 O O . PHE A 1 88 ? -6.471 -13.087 -1.189 1.00 78.50 88 PHE A O 1
ATOM 669 N N . HIS A 1 89 ? -6.448 -12.721 1.032 1.00 80.38 89 HIS A N 1
ATOM 670 C CA . HIS A 1 89 ? -7.829 -13.123 1.285 1.00 80.38 89 HIS A CA 1
ATOM 671 C C . HIS A 1 89 ? -8.841 -11.989 1.085 1.00 80.38 89 HIS A C 1
ATOM 673 O O . HIS A 1 89 ? -10.048 -12.226 1.161 1.00 80.38 89 HIS A O 1
ATOM 679 N N . ARG A 1 90 ? -8.383 -10.755 0.839 1.00 70.81 90 ARG A N 1
ATOM 680 C CA . ARG A 1 90 ? -9.263 -9.606 0.598 1.00 70.81 90 ARG A CA 1
ATOM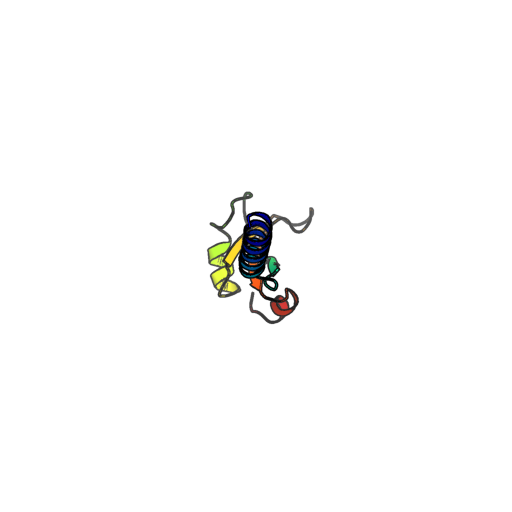 681 C C . ARG A 1 90 ? -9.566 -9.406 -0.891 1.00 70.81 90 ARG A C 1
ATOM 683 O O . ARG A 1 90 ? -8.741 -9.766 -1.732 1.00 70.81 90 ARG A O 1
ATOM 690 N N . PRO A 1 91 ? -10.735 -8.834 -1.226 1.00 69.38 91 PRO A N 1
ATOM 691 C CA . PRO A 1 91 ? -11.068 -8.450 -2.598 1.00 69.38 91 PRO A CA 1
ATOM 692 C C . PRO A 1 91 ? -10.146 -7.336 -3.123 1.00 69.38 91 PRO A C 1
ATOM 694 O O . PRO A 1 91 ? -9.544 -6.604 -2.329 1.00 69.38 91 PRO A O 1
ATOM 697 N N . CYS A 1 92 ?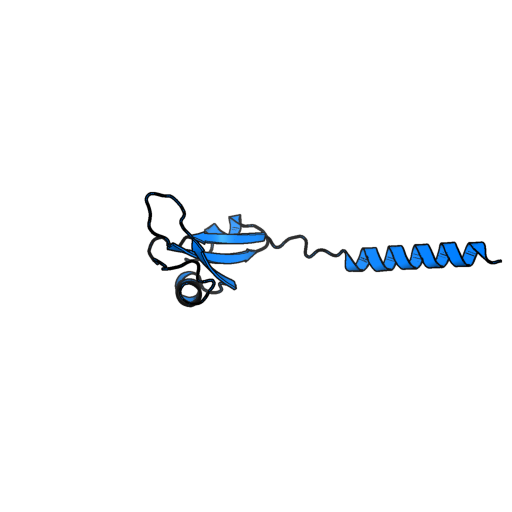 -10.023 -7.239 -4.452 1.00 66.50 92 CYS A N 1
ATOM 698 C CA . CYS A 1 92 ? -9.212 -6.268 -5.188 1.00 66.50 92 CYS A CA 1
ATOM 699 C C . CYS A 1 92 ? -9.785 -5.911 -6.548 1.00 66.50 92 CYS A C 1
ATOM 701 O O . CYS A 1 92 ? -10.700 -6.621 -7.020 1.00 66.50 92 CYS A O 1
#

Radius of gyration: 21.99 Å; chains: 1; bounding box: 33×28×72 Å

pLDDT: mean 74.85, std 11.66, range [43.94, 88.31]

Sequence (92 aa):
MSQFLTIYCLLLITSLISVNYRHVDGDEACYRVVPNVPCEGAALGKSCLPECVKLCGRSTLGVCVRPDFEHPPMCACSFVMKNCSDLFHRPC